Protein AF-A0A7W1GWY6-F1 (afdb_monomer_lite)

Secondary structure (DSSP, 8-state):
-PPEEEE---SPPPTTEEEEEEEEEE-SS-EEE-STT-EEEEE--SS-----------SPPP-EETTEES---

Foldseek 3Di:
DFDWDAFDDPDDADEQDKGKGGIWGDDPVDIDHPDPPIDIDGHYDDPDDDDDDDDDDPDDDWDDDPNHTPPDD

Radius of gyration: 13.1 Å; chains: 1; bounding box: 26×27×36 Å

pLDDT: mean 91.42, std 7.37, range [53.69, 97.69]

Sequence (73 aa):
MGNVKSYKISQAIGEDQVGISGEWVATPEYIKSESDESILELNFVGGRVYLVLEGTSSLPITVDLDGKSLNEK

Structure (mmCIF, N/CA/C/O backbone):
data_AF-A0A7W1GWY6-F1
#
_entry.id   AF-A0A7W1GWY6-F1
#
loop_
_atom_site.group_PDB
_atom_site.id
_atom_site.type_symbol
_atom_site.label_atom_id
_atom_site.label_alt_id
_atom_site.label_comp_id
_atom_site.label_asym_id
_atom_site.label_entity_id
_atom_site.label_seq_id
_atom_site.pdbx_PDB_ins_code
_atom_site.Cartn_x
_atom_sit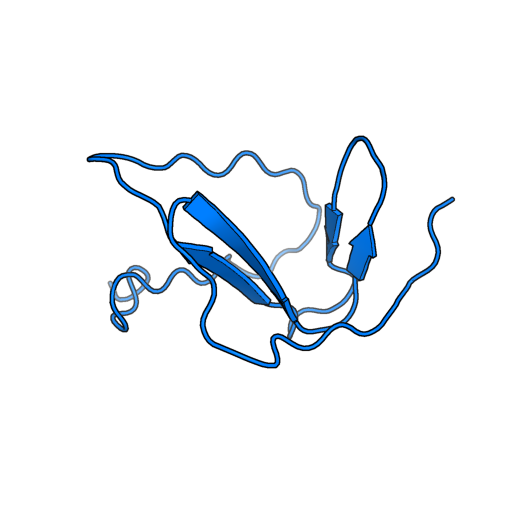e.Cartn_y
_atom_site.Cartn_z
_atom_site.occupancy
_atom_site.B_iso_or_equiv
_atom_site.auth_seq_id
_atom_site.auth_comp_id
_atom_site.auth_asym_id
_atom_site.auth_atom_id
_atom_site.pdbx_PDB_model_num
ATOM 1 N N . MET A 1 1 ? -3.303 -5.891 -21.069 1.00 64.25 1 MET A N 1
ATOM 2 C CA . MET A 1 1 ? -2.137 -5.393 -20.310 1.00 64.25 1 MET A CA 1
ATOM 3 C C . MET A 1 1 ? -2.468 -3.983 -19.869 1.00 64.25 1 MET A C 1
ATOM 5 O O . MET A 1 1 ? -2.818 -3.179 -20.725 1.00 64.25 1 MET A O 1
ATOM 9 N N . GLY A 1 2 ? -2.497 -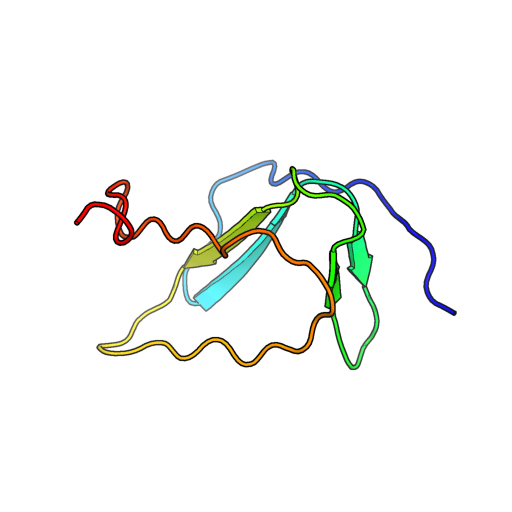3.719 -18.562 1.00 78.44 2 GLY A N 1
ATOM 10 C CA . GLY A 1 2 ? -2.719 -2.361 -18.066 1.00 78.44 2 GLY A CA 1
ATOM 11 C C . GLY A 1 2 ? -1.482 -1.494 -18.309 1.00 78.44 2 GLY A C 1
ATOM 12 O O . GLY A 1 2 ? -0.369 -2.010 -18.379 1.00 78.44 2 GLY A O 1
ATOM 13 N N . ASN A 1 3 ? -1.683 -0.189 -18.479 1.00 90.44 3 ASN A N 1
ATOM 14 C CA . ASN A 1 3 ? -0.583 0.752 -18.671 1.00 90.44 3 ASN A CA 1
ATOM 15 C C . ASN A 1 3 ? -0.058 1.219 -17.315 1.00 90.44 3 ASN A C 1
ATOM 17 O O . ASN A 1 3 ? -0.857 1.588 -16.450 1.00 90.44 3 ASN A O 1
ATOM 21 N N . VAL A 1 4 ? 1.267 1.250 -17.172 1.00 95.69 4 VAL A N 1
ATOM 22 C CA . VAL A 1 4 ? 1.928 1.867 -16.019 1.00 95.69 4 VAL A CA 1
ATOM 23 C C . VAL A 1 4 ? 1.611 3.358 -16.016 1.00 95.69 4 VAL A C 1
ATOM 25 O O . VAL A 1 4 ? 1.722 4.032 -17.044 1.00 95.69 4 VAL A O 1
ATOM 28 N N . LYS A 1 5 ? 1.182 3.873 -14.866 1.00 97.19 5 LYS A N 1
ATOM 29 C CA . LYS A 1 5 ? 0.928 5.296 -14.644 1.00 97.19 5 LYS A CA 1
ATOM 30 C C . LYS A 1 5 ? 1.523 5.723 -13.311 1.00 97.19 5 LYS A C 1
ATOM 32 O O . LYS A 1 5 ? 1.517 4.955 -12.352 1.00 97.19 5 LYS A O 1
ATOM 37 N N . SER A 1 6 ? 1.989 6.966 -13.260 1.00 97.25 6 SER A N 1
ATOM 38 C CA . SER A 1 6 ? 2.398 7.606 -12.014 1.00 97.25 6 SER A CA 1
ATOM 39 C C . SER A 1 6 ? 1.180 8.243 -11.347 1.00 97.25 6 SER A C 1
ATOM 41 O O . SER A 1 6 ? 0.471 9.040 -11.969 1.00 97.25 6 SER A O 1
ATOM 43 N N . TYR A 1 7 ? 0.931 7.868 -10.096 1.00 96.56 7 TYR A N 1
ATOM 44 C CA . TYR A 1 7 ? -0.138 8.404 -9.263 1.00 96.56 7 TYR A CA 1
ATOM 45 C C . TYR A 1 7 ? 0.446 9.214 -8.112 1.00 96.56 7 TYR A C 1
ATOM 47 O O . TYR A 1 7 ? 1.559 8.968 -7.643 1.00 96.56 7 TYR A O 1
ATOM 55 N N . LYS A 1 8 ? -0.334 10.185 -7.643 1.00 96.25 8 LYS A N 1
ATOM 56 C CA . LYS A 1 8 ? -0.005 10.986 -6.472 1.00 96.25 8 LYS A CA 1
ATOM 57 C C . LYS A 1 8 ? -1.272 11.258 -5.681 1.00 96.25 8 LYS A C 1
ATOM 59 O O . LYS A 1 8 ? -2.212 11.851 -6.212 1.00 96.25 8 LYS A O 1
ATOM 64 N N . ILE A 1 9 ? -1.264 10.880 -4.410 1.00 93.31 9 ILE A N 1
ATOM 65 C CA . ILE A 1 9 ? -2.290 11.285 -3.452 1.00 93.31 9 ILE A CA 1
ATOM 66 C C . ILE A 1 9 ? -2.150 12.798 -3.250 1.00 93.31 9 I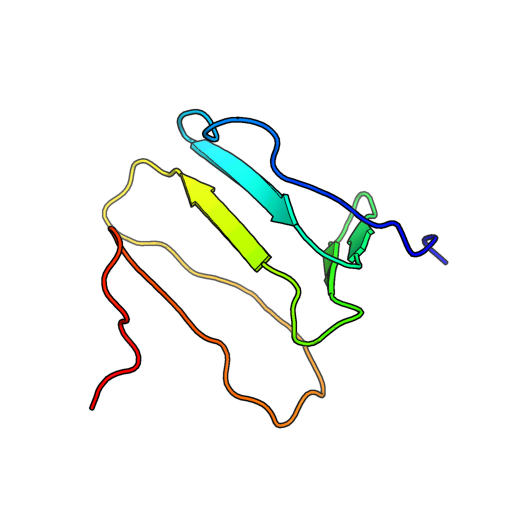LE A C 1
ATOM 68 O O . ILE A 1 9 ? -1.126 13.296 -2.783 1.00 93.31 9 ILE A O 1
ATOM 72 N N . SER A 1 10 ? -3.147 13.555 -3.706 1.00 85.94 10 SER A N 1
ATOM 73 C CA . SER A 1 10 ? -3.112 15.024 -3.712 1.00 85.94 10 SER A CA 1
ATOM 74 C C . SER A 1 10 ? -3.757 15.658 -2.480 1.00 85.94 10 SER A C 1
ATOM 76 O O . SER A 1 10 ? -3.598 16.855 -2.257 1.00 85.94 10 SER A O 1
ATOM 78 N N . GLN A 1 11 ? -4.510 14.877 -1.712 1.00 89.12 11 GLN A N 1
ATOM 79 C CA . GLN A 1 11 ? -5.243 15.293 -0.520 1.00 89.12 11 GLN A CA 1
ATOM 80 C C . GLN A 1 11 ? -5.392 14.095 0.417 1.00 89.12 11 GLN A C 1
ATOM 82 O O . GLN A 1 11 ? -5.254 12.959 -0.032 1.00 89.12 11 GLN A O 1
ATOM 87 N N . ALA A 1 12 ? -5.713 14.348 1.685 1.00 88.81 12 ALA A N 1
ATOM 88 C CA . ALA A 1 12 ? -6.041 13.280 2.624 1.00 88.81 12 ALA A CA 1
ATOM 89 C C . ALA A 1 12 ? -7.176 12.404 2.064 1.00 88.81 12 ALA A C 1
ATOM 91 O O . ALA A 1 12 ? -8.174 12.927 1.557 1.00 88.81 12 ALA A O 1
ATOM 92 N N . ILE A 1 13 ? -7.008 11.084 2.139 1.00 93.25 13 ILE A N 1
ATOM 93 C CA . ILE A 1 13 ? -8.037 10.135 1.714 1.00 93.25 13 ILE A CA 1
ATOM 94 C C . ILE A 1 13 ? -9.199 10.132 2.714 1.00 93.25 13 ILE A C 1
ATOM 96 O O . ILE A 1 13 ? -9.003 10.217 3.930 1.00 93.25 13 ILE A O 1
ATOM 100 N N . GLY A 1 14 ? -10.427 10.087 2.199 1.00 93.38 14 GLY A N 1
ATOM 101 C CA . GLY A 1 14 ? -11.631 10.057 3.025 1.00 93.38 14 GLY A CA 1
ATOM 102 C C . GLY A 1 14 ? -11.799 8.733 3.769 1.00 93.38 14 GLY A C 1
ATOM 103 O O . GLY A 1 14 ? -11.061 7.780 3.536 1.00 93.38 14 GLY A O 1
ATOM 104 N N . GLU A 1 15 ? -12.786 8.683 4.658 1.00 93.12 15 GLU A N 1
ATOM 105 C CA . GLU A 1 15 ? -13.183 7.453 5.351 1.00 93.12 15 GLU A CA 1
ATOM 106 C C . GLU A 1 15 ? -13.547 6.345 4.348 1.00 93.12 15 GLU A C 1
ATOM 108 O O . GLU A 1 15 ? -14.217 6.612 3.347 1.00 93.12 15 GLU A O 1
ATOM 113 N N . ASP A 1 16 ? -13.085 5.122 4.615 1.00 93.12 16 ASP A N 1
ATOM 114 C CA . ASP A 1 16 ? -13.259 3.930 3.774 1.00 93.12 16 ASP A CA 1
ATOM 115 C C . ASP A 1 16 ? -12.779 4.107 2.321 1.00 93.12 16 ASP A C 1
ATOM 117 O O . ASP A 1 16 ? -13.361 3.579 1.367 1.00 93.12 16 ASP A O 1
ATOM 121 N N . GLN A 1 17 ? -11.686 4.851 2.139 1.00 93.62 17 GLN A N 1
ATOM 122 C CA . GLN A 1 17 ? -11.045 5.056 0.842 1.00 93.62 17 GLN A CA 1
ATOM 123 C C . GLN A 1 17 ? -9.627 4.490 0.799 1.00 93.62 17 GLN A C 1
ATOM 125 O O . GLN A 1 17 ? -8.950 4.312 1.813 1.00 93.62 17 GLN A O 1
ATOM 130 N N . VAL A 1 18 ? -9.174 4.237 -0.430 1.00 93.81 18 VAL A N 1
ATOM 131 C CA . VAL A 1 18 ? -7.806 3.831 -0.747 1.00 93.81 18 VAL A CA 1
ATOM 132 C C . VAL A 1 18 ? -7.171 4.853 -1.682 1.00 93.81 18 VAL A C 1
ATOM 134 O O . VAL A 1 18 ? -7.790 5.311 -2.646 1.00 93.81 18 VAL A O 1
ATOM 137 N N . GLY A 1 19 ? -5.925 5.205 -1.395 1.00 95.62 19 GLY A N 1
ATOM 138 C CA . GLY A 1 19 ? -5.072 6.027 -2.240 1.00 95.62 19 GLY A CA 1
ATOM 139 C C . GLY A 1 19 ? -3.849 5.243 -2.699 1.00 95.62 19 GLY A C 1
ATOM 140 O O . GLY A 1 19 ? -3.362 4.363 -1.993 1.00 95.62 19 GLY A O 1
ATOM 141 N N . ILE A 1 20 ? -3.331 5.585 -3.878 1.00 96.69 20 ILE A N 1
ATOM 142 C CA . ILE A 1 20 ? -2.060 5.056 -4.380 1.00 96.69 20 ILE A CA 1
ATOM 143 C C . ILE A 1 20 ? -1.146 6.202 -4.817 1.00 96.69 20 ILE A C 1
ATOM 145 O O . ILE A 1 20 ? -1.592 7.165 -5.444 1.00 96.69 20 ILE A O 1
ATOM 149 N N . SER A 1 21 ? 0.139 6.090 -4.494 1.00 97.50 21 SER A N 1
ATOM 150 C CA . SER A 1 21 ? 1.200 6.982 -4.974 1.00 97.50 21 SER A CA 1
ATOM 151 C C . SER A 1 21 ? 2.351 6.164 -5.554 1.00 97.50 21 SER A C 1
ATOM 153 O O . SER A 1 21 ? 2.593 5.048 -5.103 1.00 97.50 21 SER A O 1
ATOM 155 N N . GLY A 1 22 ? 3.061 6.700 -6.546 1.00 97.00 22 GLY A N 1
ATOM 156 C CA . GLY A 1 22 ? 4.141 5.990 -7.242 1.00 97.00 22 GLY A CA 1
ATOM 157 C C . GLY A 1 22 ? 3.686 5.370 -8.563 1.00 97.00 22 GLY A C 1
ATOM 158 O O . GLY A 1 22 ? 2.719 5.839 -9.171 1.00 97.00 22 GLY A O 1
ATOM 159 N N . GLU A 1 23 ? 4.395 4.347 -9.034 1.00 97.69 23 GLU A N 1
ATOM 160 C CA . GLU A 1 23 ? 4.155 3.723 -10.340 1.00 97.69 23 GLU A CA 1
ATOM 161 C C . GLU A 1 23 ? 3.268 2.486 -10.209 1.00 97.69 23 GLU A C 1
ATOM 163 O O . GLU A 1 23 ? 3.663 1.472 -9.635 1.00 97.69 23 GLU A O 1
ATOM 168 N N . TRP A 1 24 ? 2.065 2.563 -10.780 1.00 97.38 24 TRP A N 1
ATOM 169 C CA . TRP A 1 24 ? 1.074 1.498 -10.675 1.00 97.38 24 TRP A CA 1
ATOM 170 C C . TRP A 1 24 ? 0.465 1.131 -12.019 1.00 97.38 24 TRP A C 1
ATOM 172 O O . TRP A 1 24 ? 0.208 1.978 -12.881 1.00 97.38 24 TRP A O 1
ATOM 182 N N . VAL A 1 25 ? 0.117 -0.144 -12.143 1.00 97.06 25 VAL A N 1
ATOM 183 C CA . VAL A 1 25 ? -0.870 -0.632 -13.101 1.00 97.06 25 VAL A CA 1
ATOM 184 C C . VAL A 1 25 ? -2.186 -0.824 -12.353 1.00 97.06 25 VAL A C 1
ATOM 186 O O . VAL A 1 25 ? -2.250 -1.619 -11.419 1.00 97.06 25 VAL A O 1
ATOM 189 N N . ALA A 1 26 ? -3.236 -0.115 -12.767 1.00 94.62 26 ALA A N 1
ATOM 190 C CA . ALA A 1 26 ? -4.579 -0.262 -12.208 1.00 94.62 26 ALA A CA 1
ATOM 191 C C . ALA A 1 26 ? -5.521 -0.885 -13.243 1.00 94.62 26 ALA A C 1
ATOM 193 O O . ALA A 1 26 ? -5.619 -0.409 -14.378 1.00 94.62 26 ALA A O 1
ATOM 194 N N . THR A 1 27 ? -6.206 -1.951 -12.843 1.00 94.25 27 THR A N 1
ATOM 195 C CA . THR A 1 27 ? -7.211 -2.677 -13.631 1.00 94.25 27 THR A CA 1
ATOM 196 C C . THR A 1 27 ? -8.485 -2.848 -12.796 1.00 94.25 27 THR A C 1
ATOM 198 O O . THR A 1 27 ? -8.442 -2.602 -11.589 1.00 94.25 27 THR A O 1
ATOM 201 N N . PRO A 1 28 ? -9.623 -3.248 -13.391 1.00 94.00 28 PRO A N 1
ATOM 202 C CA . PRO A 1 28 ? -10.828 -3.545 -12.618 1.00 94.00 28 PRO A CA 1
ATOM 203 C C . PRO A 1 28 ? -10.642 -4.657 -11.572 1.00 94.00 28 PRO A C 1
ATOM 205 O O . PRO A 1 28 ? -11.359 -4.673 -10.577 1.00 94.00 28 PRO A O 1
ATOM 208 N N . GLU A 1 29 ? -9.699 -5.575 -11.788 1.00 93.19 29 GLU A N 1
ATOM 209 C CA . GLU A 1 29 ? -9.506 -6.759 -10.948 1.00 93.19 29 GLU A CA 1
ATOM 210 C C . GLU A 1 29 ? -8.381 -6.602 -9.918 1.00 93.19 29 GLU A C 1
ATOM 212 O O . GLU A 1 29 ? -8.436 -7.212 -8.852 1.00 93.19 29 GLU A O 1
ATOM 217 N N . TYR A 1 30 ? -7.347 -5.818 -10.232 1.00 93.50 30 TYR A N 1
ATOM 218 C CA . TYR A 1 30 ? -6.179 -5.651 -9.368 1.00 93.50 30 TYR A CA 1
ATOM 219 C C . TYR A 1 30 ? -5.461 -4.315 -9.572 1.00 93.50 30 TYR A C 1
ATOM 221 O O . TYR A 1 30 ? -5.543 -3.672 -10.626 1.00 93.50 30 TYR A O 1
ATOM 229 N N . ILE A 1 31 ? -4.657 -3.964 -8.571 1.00 94.81 31 ILE A N 1
ATOM 230 C CA . ILE A 1 31 ? -3.591 -2.970 -8.673 1.00 94.81 31 ILE A CA 1
ATOM 231 C C . ILE A 1 31 ? -2.243 -3.665 -8.491 1.00 94.81 31 ILE A C 1
ATOM 233 O O . ILE A 1 31 ? -2.112 -4.576 -7.676 1.00 94.81 31 ILE A O 1
ATOM 237 N N . LYS A 1 32 ? -1.246 -3.264 -9.274 1.00 95.38 32 LYS A N 1
ATOM 238 C CA . LYS A 1 32 ? 0.114 -3.800 -9.198 1.00 95.38 32 LYS A CA 1
ATOM 239 C C . LYS A 1 32 ? 1.101 -2.649 -9.106 1.00 95.38 32 LYS A C 1
ATOM 241 O O . LYS A 1 32 ? 1.071 -1.759 -9.955 1.00 95.38 32 LYS A O 1
ATOM 246 N N . SER A 1 33 ? 1.951 -2.690 -8.085 1.00 95.31 33 SER A N 1
ATOM 247 C CA . SER A 1 33 ? 3.101 -1.797 -7.980 1.00 95.31 33 SER A CA 1
ATOM 248 C C . SER A 1 33 ? 4.167 -2.213 -8.994 1.00 95.31 33 SER A C 1
ATOM 250 O O . SER A 1 33 ? 4.463 -3.402 -9.131 1.00 95.31 33 SER A O 1
ATOM 252 N N . GLU A 1 34 ? 4.740 -1.237 -9.692 1.00 95.25 34 GLU A N 1
ATOM 253 C CA . GLU A 1 34 ? 5.879 -1.424 -10.600 1.00 95.25 34 GLU A CA 1
ATOM 254 C C . GLU A 1 34 ? 7.163 -0.763 -10.059 1.00 95.25 34 GLU A C 1
ATOM 256 O O . GLU A 1 34 ? 8.184 -0.756 -10.741 1.00 95.25 34 GLU A O 1
ATOM 261 N N . SER A 1 35 ? 7.129 -0.230 -8.829 1.00 92.81 35 SER A N 1
ATOM 262 C CA . SER A 1 35 ? 8.269 0.423 -8.171 1.00 92.81 35 SER A CA 1
ATOM 263 C C . SER A 1 35 ? 8.287 0.165 -6.661 1.00 92.81 35 SER A C 1
ATOM 265 O O . SER A 1 35 ? 7.239 0.184 -6.011 1.00 92.81 35 SER A O 1
ATOM 267 N N . ASP A 1 36 ? 9.484 0.004 -6.092 1.00 90.88 36 ASP A N 1
ATOM 268 C CA . ASP A 1 36 ? 9.708 -0.176 -4.648 1.00 90.88 36 ASP A CA 1
ATOM 269 C C . ASP A 1 36 ? 9.375 1.081 -3.820 1.00 90.88 36 ASP A C 1
ATOM 271 O O . ASP A 1 36 ? 9.235 1.006 -2.602 1.00 90.88 36 ASP A O 1
ATOM 275 N N . GLU A 1 37 ? 9.213 2.235 -4.474 1.00 92.06 37 GLU A N 1
ATOM 276 C CA . GLU A 1 37 ? 8.812 3.502 -3.845 1.00 92.06 37 GLU A CA 1
ATOM 277 C C . GLU A 1 37 ? 7.286 3.707 -3.835 1.00 92.06 37 GLU A C 1
ATOM 279 O O . GLU A 1 37 ? 6.790 4.744 -3.390 1.00 92.06 37 GLU A O 1
ATOM 284 N N . SER A 1 38 ? 6.520 2.749 -4.363 1.00 95.69 38 SER A N 1
ATOM 285 C CA . SER A 1 38 ? 5.067 2.870 -4.454 1.00 95.69 38 SER A CA 1
ATOM 286 C C . SER A 1 38 ? 4.392 2.682 -3.099 1.00 95.69 38 SER A C 1
ATOM 288 O O . SER A 1 38 ? 4.726 1.782 -2.332 1.00 95.69 38 SER A O 1
ATOM 290 N N . ILE A 1 39 ? 3.382 3.507 -2.834 1.00 95.94 39 ILE A N 1
ATOM 291 C CA . ILE A 1 39 ? 2.671 3.567 -1.556 1.00 95.94 39 ILE A CA 1
ATOM 292 C C . ILE A 1 39 ? 1.189 3.291 -1.790 1.00 95.94 39 ILE A C 1
ATOM 294 O O . ILE A 1 39 ? 0.584 3.850 -2.708 1.00 95.94 39 ILE A O 1
ATOM 298 N N . LEU A 1 40 ? 0.615 2.454 -0.928 1.00 95.50 40 LEU A N 1
ATOM 299 C CA . LEU A 1 40 ? -0.819 2.232 -0.795 1.00 95.50 40 LEU A CA 1
ATOM 300 C C . LEU A 1 40 ? -1.266 2.780 0.563 1.00 95.50 40 LEU A C 1
ATOM 302 O O . LEU A 1 40 ? -0.789 2.328 1.599 1.00 95.50 40 LEU A O 1
ATOM 306 N N . GLU A 1 41 ? -2.169 3.754 0.547 1.00 95.81 41 GLU A N 1
ATOM 307 C CA . GLU A 1 41 ? -2.714 4.390 1.746 1.00 95.81 41 GLU A CA 1
ATOM 308 C C . GLU A 1 41 ? -4.167 3.949 1.932 1.00 95.81 41 GLU A C 1
ATOM 310 O O . GLU A 1 41 ? -4.953 3.967 0.983 1.00 95.81 41 GLU A O 1
ATOM 315 N N . LEU A 1 42 ? -4.522 3.534 3.147 1.00 94.81 42 LEU A N 1
ATOM 316 C CA . LEU A 1 42 ? -5.854 3.054 3.504 1.00 94.81 42 LEU A CA 1
ATOM 317 C C . LEU A 1 42 ? -6.374 3.873 4.679 1.00 94.81 42 LEU A C 1
ATOM 319 O O . LEU A 1 42 ? -5.721 3.940 5.718 1.00 94.81 42 LEU A O 1
ATOM 323 N N . ASN A 1 43 ? -7.570 4.428 4.536 1.00 94.38 43 ASN A N 1
ATOM 324 C CA . ASN A 1 43 ? -8.321 5.002 5.641 1.00 94.38 43 ASN A CA 1
ATOM 325 C C . ASN A 1 43 ? -9.590 4.172 5.790 1.00 94.38 43 ASN A C 1
ATOM 327 O O . ASN A 1 43 ? -10.369 4.065 4.849 1.00 94.38 43 ASN A O 1
ATOM 331 N N . PHE A 1 44 ? -9.744 3.512 6.932 1.00 93.19 44 PHE A N 1
ATOM 332 C CA . PHE A 1 44 ? -10.772 2.501 7.149 1.00 93.19 44 PHE A CA 1
ATOM 333 C C . PHE A 1 44 ? -11.360 2.627 8.550 1.00 93.19 44 PHE A C 1
ATOM 335 O O . PHE A 1 44 ? -10.661 2.985 9.500 1.00 93.19 44 PHE A O 1
ATOM 342 N N . VAL A 1 45 ? -12.624 2.232 8.700 1.00 92.25 45 VAL A N 1
ATOM 343 C CA . VAL A 1 45 ? -13.254 2.074 10.015 1.00 92.25 45 VAL A CA 1
ATOM 344 C C . VAL A 1 45 ? -13.446 0.598 10.331 1.00 92.25 45 VAL A C 1
ATOM 346 O O . VAL A 1 45 ? -14.324 -0.085 9.808 1.00 92.25 45 VAL A O 1
ATOM 349 N N . GLY A 1 46 ? -12.615 0.075 11.232 1.00 89.00 46 GLY A N 1
ATOM 350 C CA . GLY A 1 46 ? -12.713 -1.317 11.651 1.00 89.00 46 GLY A CA 1
ATOM 351 C C . GLY A 1 46 ? -11.657 -1.719 12.668 1.00 89.00 46 GLY A C 1
ATOM 352 O O . GLY A 1 46 ? -10.620 -1.084 12.808 1.00 89.00 46 GLY A O 1
ATOM 353 N N . GLY A 1 47 ? -11.913 -2.812 13.388 1.00 91.88 47 GLY A N 1
ATOM 354 C CA . GLY A 1 47 ? -10.952 -3.344 14.359 1.00 91.88 47 GLY A CA 1
ATOM 355 C C . GLY A 1 47 ? -9.816 -4.163 13.736 1.00 91.88 47 GLY A C 1
ATOM 356 O O . GLY A 1 47 ? -8.861 -4.495 14.434 1.00 91.88 47 GLY A O 1
ATOM 357 N N . ARG A 1 48 ? -9.938 -4.564 12.461 1.00 91.12 48 ARG A N 1
ATOM 358 C CA . ARG A 1 48 ? -8.966 -5.407 11.747 1.00 91.12 48 ARG A CA 1
ATOM 359 C C . ARG A 1 48 ? -8.975 -5.105 10.255 1.00 91.12 48 ARG A C 1
ATOM 361 O O . ARG A 1 48 ? -10.045 -4.931 9.678 1.00 91.12 48 ARG A O 1
ATOM 368 N N . VAL A 1 49 ? -7.795 -5.164 9.645 1.00 91.31 49 VAL A N 1
ATOM 369 C CA . VAL A 1 49 ? -7.592 -5.089 8.195 1.00 91.31 49 VAL A CA 1
ATOM 370 C C . VAL A 1 49 ? -6.718 -6.254 7.763 1.00 91.31 49 VAL A C 1
ATOM 372 O O . VAL A 1 49 ? -5.781 -6.634 8.463 1.00 91.31 49 VAL A O 1
ATOM 375 N N . TYR A 1 50 ? -7.044 -6.821 6.607 1.00 92.62 50 TYR A N 1
ATOM 376 C CA . TYR A 1 50 ? -6.277 -7.883 5.974 1.00 92.62 50 TYR A CA 1
ATOM 377 C C . TYR A 1 50 ? -5.903 -7.425 4.570 1.00 92.62 50 TYR A C 1
ATOM 379 O O . TYR A 1 50 ? -6.784 -7.101 3.775 1.00 92.62 50 TYR A O 1
ATOM 387 N N . LEU A 1 51 ? -4.606 -7.406 4.268 1.00 90.94 51 LEU A N 1
ATOM 388 C CA . LEU A 1 51 ? -4.108 -7.140 2.924 1.00 90.94 51 LEU A CA 1
ATOM 389 C C . LEU A 1 51 ? -3.854 -8.475 2.221 1.00 90.94 51 LEU A C 1
ATOM 391 O O . LEU A 1 51 ? -3.034 -9.273 2.674 1.00 90.94 51 LEU A O 1
ATOM 395 N N . VAL A 1 52 ? -4.574 -8.723 1.128 1.00 91.88 52 VAL A N 1
ATOM 396 C CA . VAL A 1 52 ? -4.367 -9.895 0.268 1.00 91.88 52 VAL A CA 1
ATOM 397 C C . VAL A 1 52 ? -3.480 -9.471 -0.888 1.00 91.88 52 VAL A C 1
ATOM 399 O O . VAL A 1 52 ? -3.815 -8.539 -1.616 1.00 91.88 52 VAL A O 1
ATOM 402 N N . LEU A 1 53 ? -2.339 -10.135 -1.035 1.00 91.88 53 LEU A N 1
ATOM 403 C CA . LEU A 1 53 ? -1.306 -9.745 -1.983 1.00 91.88 53 LEU A CA 1
ATOM 404 C C . LEU A 1 53 ? -0.604 -10.963 -2.578 1.00 91.88 53 LEU A C 1
ATOM 406 O O . LEU A 1 53 ? -0.456 -11.998 -1.931 1.00 91.88 53 LEU A O 1
ATOM 410 N N . GLU A 1 54 ? -0.149 -10.792 -3.811 1.00 90.88 54 GLU A N 1
ATOM 411 C CA . GLU A 1 54 ? 0.731 -11.699 -4.534 1.00 90.88 54 GLU A CA 1
ATOM 412 C C . GLU A 1 54 ? 1.895 -10.865 -5.075 1.00 90.88 54 GLU A C 1
ATOM 414 O O . GLU A 1 54 ? 1.709 -9.725 -5.507 1.00 90.88 54 GLU A O 1
ATOM 419 N N . GLY A 1 55 ? 3.106 -11.410 -5.042 1.00 87.12 55 GLY A N 1
ATOM 420 C CA . GLY A 1 55 ? 4.275 -10.714 -5.551 1.00 87.12 55 GLY A CA 1
ATOM 421 C C . GLY A 1 55 ? 5.509 -11.598 -5.563 1.00 87.12 55 GLY A C 1
ATOM 422 O O . GLY A 1 55 ? 5.580 -12.613 -4.874 1.00 87.12 55 GLY A O 1
ATOM 423 N N . THR A 1 56 ? 6.491 -11.192 -6.360 1.00 86.25 56 THR A N 1
ATOM 424 C CA . THR A 1 56 ? 7.786 -11.875 -6.488 1.00 86.25 56 THR A CA 1
ATOM 425 C C . THR A 1 56 ? 8.942 -1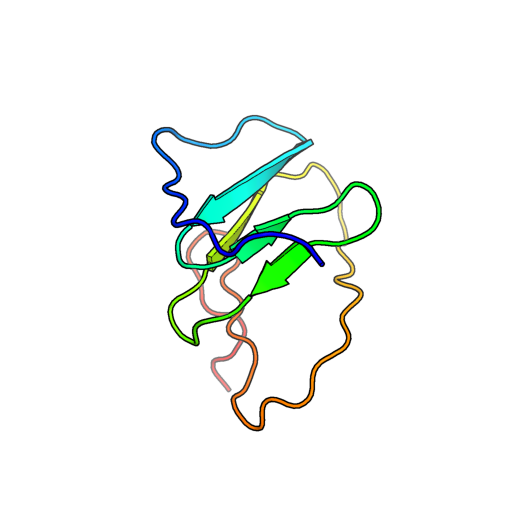1.054 -5.917 1.00 86.25 56 THR A C 1
ATOM 427 O O . THR A 1 56 ? 10.094 -11.456 -6.062 1.00 86.25 56 THR A O 1
ATOM 430 N N . SER A 1 57 ? 8.664 -9.888 -5.319 1.00 88.31 57 SER A N 1
ATOM 43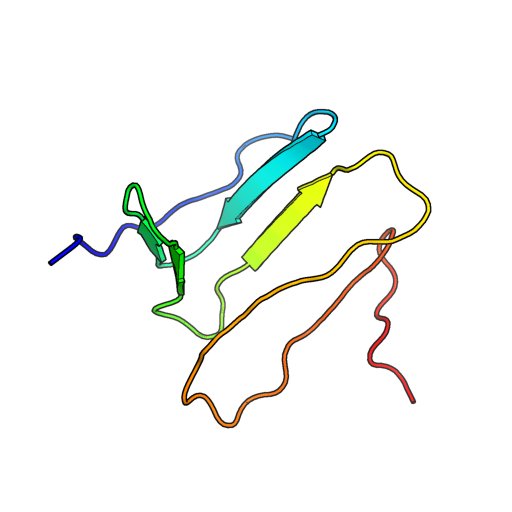1 C CA . SER A 1 57 ? 9.701 -9.045 -4.716 1.00 88.31 57 SER A CA 1
ATOM 432 C C . SER A 1 57 ? 10.305 -9.729 -3.491 1.00 88.31 57 SER A C 1
ATOM 434 O O . SER A 1 57 ? 9.602 -10.364 -2.707 1.00 88.31 57 SER A O 1
ATOM 436 N N . SER A 1 58 ? 11.620 -9.589 -3.330 1.00 88.12 58 SER A N 1
ATOM 437 C CA . SER A 1 58 ? 12.348 -10.038 -2.141 1.00 88.12 58 SER A CA 1
ATOM 438 C C . SER A 1 58 ? 12.392 -8.983 -1.035 1.00 88.12 58 SER A C 1
ATOM 440 O O . SER A 1 58 ? 12.892 -9.269 0.053 1.00 88.12 58 SER A O 1
ATOM 442 N N . LEU A 1 59 ? 11.943 -7.756 -1.313 1.00 89.56 59 LEU A N 1
ATOM 443 C CA . LEU A 1 59 ? 11.901 -6.687 -0.323 1.00 89.56 59 LEU A CA 1
ATOM 444 C C . LEU A 1 59 ? 10.702 -6.875 0.617 1.00 89.56 59 LEU A C 1
ATOM 446 O O . LEU A 1 59 ? 9.640 -7.325 0.179 1.00 89.56 59 LEU A O 1
ATOM 450 N N . PRO A 1 60 ? 10.851 -6.552 1.913 1.00 89.56 60 PRO A N 1
ATOM 451 C CA . PRO A 1 60 ? 9.747 -6.631 2.856 1.00 89.56 60 PRO A CA 1
ATOM 452 C C . PRO A 1 60 ? 8.691 -5.564 2.552 1.00 89.56 60 PRO A C 1
ATOM 454 O O . PRO A 1 60 ? 9.004 -4.474 2.079 1.00 89.56 60 PRO A O 1
ATOM 457 N N . ILE A 1 61 ? 7.439 -5.860 2.896 1.00 90.56 61 ILE A N 1
ATOM 458 C CA . ILE A 1 61 ? 6.363 -4.867 2.874 1.00 90.56 61 ILE A CA 1
ATOM 459 C C . ILE A 1 61 ? 6.486 -3.991 4.116 1.00 90.56 61 ILE A C 1
ATOM 461 O O . ILE A 1 61 ? 6.498 -4.510 5.236 1.00 90.56 61 ILE A O 1
ATOM 465 N N . THR A 1 62 ? 6.538 -2.674 3.917 1.00 93.56 62 THR A N 1
ATOM 466 C CA . THR A 1 62 ? 6.509 -1.695 5.008 1.00 93.56 62 THR A CA 1
ATOM 467 C C . THR A 1 62 ? 5.078 -1.338 5.389 1.00 93.56 62 THR A C 1
ATOM 469 O O . THR A 1 62 ? 4.271 -1.050 4.508 1.00 93.56 62 THR A O 1
ATOM 472 N N . VAL A 1 63 ? 4.753 -1.381 6.686 1.00 94.19 63 VAL A N 1
ATOM 473 C CA . VAL A 1 63 ? 3.418 -1.035 7.193 1.00 94.19 63 VAL A CA 1
ATOM 474 C C . VAL A 1 63 ? 3.535 -0.007 8.308 1.00 94.19 63 VAL A C 1
ATOM 476 O O . VAL A 1 63 ? 4.100 -0.299 9.363 1.00 94.19 63 VAL A O 1
ATOM 479 N N . ASP A 1 64 ? 2.923 1.152 8.080 1.00 94.81 64 ASP A N 1
ATOM 480 C CA . ASP A 1 64 ? 2.751 2.203 9.076 1.00 94.81 64 ASP A CA 1
ATOM 481 C C . ASP A 1 64 ? 1.268 2.299 9.462 1.00 94.81 64 ASP A C 1
ATOM 483 O O . ASP A 1 64 ? 0.398 2.401 8.597 1.00 94.81 64 ASP A O 1
ATOM 487 N N . LEU A 1 65 ? 0.972 2.269 10.763 1.00 93.38 65 LEU A N 1
ATOM 488 C CA . LEU A 1 65 ? -0.372 2.439 11.318 1.00 93.38 65 LEU A CA 1
ATOM 489 C C . LEU A 1 65 ? -0.397 3.679 12.208 1.00 93.38 65 LEU A C 1
ATOM 491 O O . LEU A 1 65 ? 0.390 3.786 13.149 1.00 93.38 65 LEU A O 1
ATOM 495 N N . ASP A 1 66 ? -1.288 4.623 11.902 1.00 90.81 66 ASP A N 1
ATOM 496 C CA . ASP A 1 66 ? -1.408 5.904 12.612 1.00 90.81 66 ASP A CA 1
ATOM 497 C C . ASP A 1 66 ? -0.059 6.641 12.753 1.00 90.81 66 ASP A C 1
ATOM 499 O O . ASP A 1 66 ? 0.272 7.210 13.796 1.00 90.81 66 ASP A O 1
ATOM 503 N N . GLY A 1 67 ? 0.757 6.588 11.692 1.00 90.56 67 GLY A N 1
ATOM 504 C CA . GLY A 1 67 ? 2.085 7.204 11.633 1.00 90.56 67 GLY A CA 1
ATOM 505 C C . GLY A 1 67 ? 3.187 6.452 12.387 1.00 90.56 67 GLY A C 1
ATOM 506 O O . GLY A 1 67 ? 4.285 6.988 12.535 1.00 90.56 67 GLY A O 1
ATOM 507 N N . LYS A 1 68 ? 2.923 5.236 12.877 1.00 94.19 68 LYS A N 1
ATOM 508 C CA . LYS A 1 68 ? 3.915 4.381 13.541 1.00 94.19 68 LYS A CA 1
ATOM 509 C C . LYS A 1 68 ? 4.224 3.152 12.703 1.00 94.19 68 LYS A C 1
ATOM 511 O O . LYS A 1 68 ? 3.310 2.414 12.342 1.00 94.19 68 LYS A O 1
ATOM 516 N N . SER A 1 69 ? 5.508 2.889 12.486 1.00 94.56 69 SER A N 1
ATOM 517 C CA . SER A 1 69 ? 5.948 1.659 11.832 1.00 94.56 69 SER A CA 1
ATOM 518 C C . SER A 1 69 ? 5.635 0.444 12.698 1.00 94.56 69 SER A C 1
ATOM 520 O O . SER A 1 69 ? 5.981 0.393 13.878 1.00 94.56 69 SER A O 1
ATOM 522 N N . LEU A 1 70 ? 4.972 -0.546 12.102 1.00 91.06 70 LEU A N 1
ATOM 523 C CA . LEU A 1 70 ? 4.696 -1.841 12.730 1.00 91.06 70 LEU A CA 1
ATOM 524 C C . LEU A 1 70 ? 5.820 -2.858 12.498 1.00 91.06 70 LEU A C 1
ATOM 526 O O . LEU A 1 70 ? 5.774 -3.965 13.033 1.00 91.06 70 LEU A O 1
ATOM 530 N N . ASN A 1 71 ? 6.822 -2.490 11.703 1.00 83.06 71 ASN A N 1
ATOM 531 C CA . ASN A 1 71 ? 7.919 -3.371 11.323 1.00 83.06 71 ASN A CA 1
ATOM 532 C C . ASN A 1 71 ? 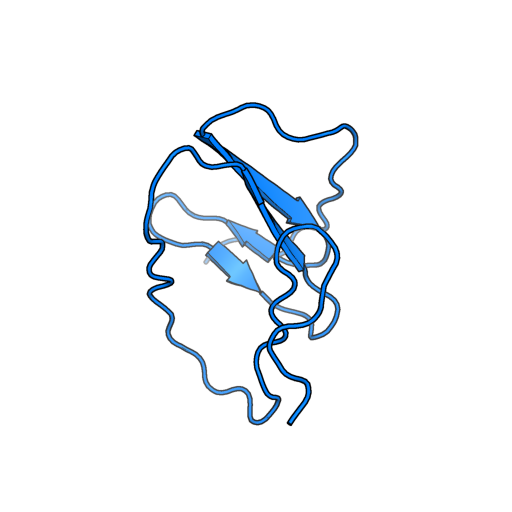9.160 -3.227 12.209 1.00 83.06 71 ASN A C 1
ATOM 534 O O . ASN A 1 71 ? 10.154 -3.920 11.983 1.00 83.06 71 ASN A O 1
ATOM 538 N N . GLU A 1 72 ? 9.112 -2.356 13.216 1.00 62.81 72 GLU A N 1
ATOM 539 C CA . GLU A 1 72 ? 10.140 -2.278 14.248 1.00 62.81 72 GLU A CA 1
ATOM 540 C C . GLU A 1 72 ? 10.025 -3.504 15.170 1.00 62.81 72 GLU A C 1
ATOM 542 O O . GLU A 1 72 ? 9.008 -3.719 15.832 1.00 62.81 72 GLU A O 1
ATOM 547 N N . LYS A 1 73 ? 11.067 -4.339 15.171 1.00 53.69 73 LYS A N 1
ATOM 548 C CA . LYS A 1 73 ? 11.285 -5.396 16.165 1.00 53.69 73 LYS A CA 1
ATOM 549 C C . LYS A 1 73 ? 12.297 -4.943 17.202 1.00 53.69 73 LYS A C 1
ATOM 551 O O . LYS A 1 73 ? 13.312 -4.342 16.786 1.00 53.69 73 LYS A O 1
#